Protein AF-A0A0F9QES3-F1 (afdb_monomer_lite)

Foldseek 3Di:
DADPVRDDDDDDDDDPCPPPVPDDDDDDDDDPPPDPQAQDWDWDWDADPNDTDTDQDPDPDDADPVRTDGDDDDD

Sequence (75 aa):
AYNADKSVFVEGSLDPGYPLPGKVRQALFQLPKNTSWEGLRLYAHIEVKGVRHPVSWACHQKVENDGALILKKNL

Radius of gyration: 14.1 Å; chains: 1; bounding box: 34×28×34 Å

pLDDT: mean 88.36, std 5.64, range [64.06, 95.94]

Organism: NCBI:txid412755

Structure (mmCIF, N/CA/C/O backbone):
data_AF-A0A0F9QES3-F1
#
_entry.id   AF-A0A0F9QES3-F1
#
loop_
_atom_site.group_PDB
_atom_site.id
_atom_site.type_symbol
_atom_site.label_atom_id
_atom_site.label_alt_id
_atom_site.label_comp_id
_atom_site.label_asym_id
_atom_site.label_entity_id
_atom_site.label_seq_id
_atom_site.pdbx_PDB_ins_code
_atom_site.Cartn_x
_atom_site.Cartn_y
_atom_site.Cartn_z
_atom_site.occupancy
_atom_site.B_iso_or_equiv
_atom_site.auth_seq_id
_atom_site.auth_comp_id
_atom_site.auth_asym_id
_atom_site.auth_atom_id
_atom_site.pdbx_PDB_model_num
ATOM 1 N N . ALA A 1 1 ? -6.682 15.019 4.938 1.00 66.56 1 ALA A N 1
ATOM 2 C CA . ALA A 1 1 ? -8.080 15.086 5.418 1.00 66.56 1 ALA A CA 1
ATOM 3 C C . ALA A 1 1 ? -8.862 13.953 4.768 1.00 66.56 1 ALA A C 1
ATOM 5 O O . ALA A 1 1 ? -8.354 13.384 3.809 1.00 66.56 1 ALA A O 1
ATOM 6 N N . TYR A 1 2 ? -10.032 13.594 5.294 1.00 78.94 2 TYR A N 1
ATOM 7 C CA . TYR A 1 2 ? -10.891 12.613 4.632 1.00 78.94 2 TYR A CA 1
ATOM 8 C C . TYR A 1 2 ? -11.542 13.223 3.389 1.00 78.94 2 TYR A C 1
ATOM 10 O O . TYR A 1 2 ? -11.924 14.394 3.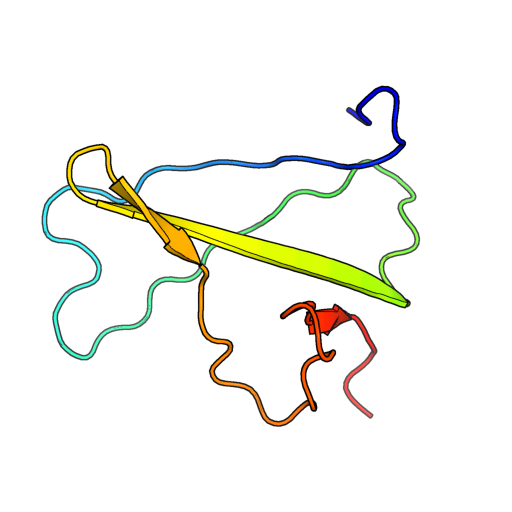402 1.00 78.94 2 TYR A O 1
ATOM 18 N N . ASN A 1 3 ? -11.673 12.410 2.348 1.00 84.00 3 ASN A N 1
ATOM 19 C CA . ASN A 1 3 ? -12.490 12.704 1.179 1.00 84.00 3 ASN A C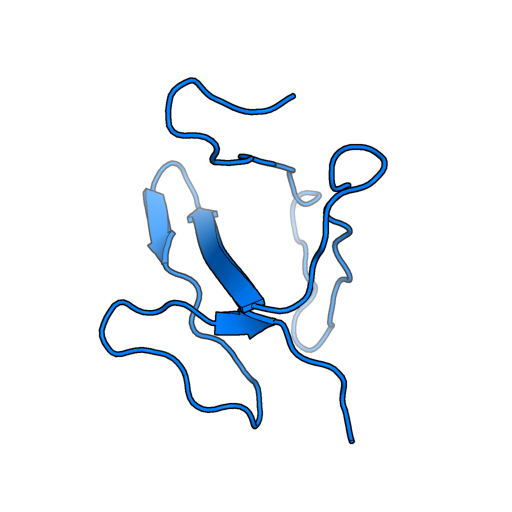A 1
ATOM 20 C C . ASN A 1 3 ? -13.985 12.546 1.523 1.00 84.00 3 ASN A C 1
ATOM 22 O O . ASN A 1 3 ? -14.343 12.027 2.584 1.00 84.00 3 ASN A O 1
ATOM 26 N N . ALA A 1 4 ? -14.875 12.971 0.620 1.00 83.56 4 ALA A N 1
ATOM 27 C CA . ALA A 1 4 ? -16.328 12.900 0.825 1.00 83.56 4 ALA A CA 1
ATOM 28 C C . ALA A 1 4 ? -16.847 11.465 1.064 1.00 83.56 4 ALA A C 1
ATOM 30 O O . ALA A 1 4 ? -17.818 11.263 1.789 1.00 83.56 4 ALA A O 1
ATOM 31 N N . ASP A 1 5 ? -16.162 10.468 0.505 1.00 86.56 5 ASP A N 1
ATOM 32 C CA . ASP A 1 5 ? -16.434 9.036 0.663 1.00 86.56 5 ASP A CA 1
ATOM 33 C C . ASP A 1 5 ? -15.772 8.419 1.912 1.00 86.56 5 ASP A C 1
ATOM 35 O O . ASP A 1 5 ? -15.807 7.205 2.095 1.00 86.56 5 ASP A O 1
ATOM 39 N N . LYS A 1 6 ? -15.172 9.243 2.785 1.00 83.62 6 LYS A N 1
ATOM 40 C CA . LYS A 1 6 ? -14.388 8.823 3.961 1.00 83.62 6 LYS A CA 1
ATOM 41 C C . LYS A 1 6 ? -13.120 8.031 3.617 1.00 83.62 6 LYS A C 1
ATOM 43 O O . LYS A 1 6 ? -12.521 7.432 4.510 1.00 83.62 6 LYS A O 1
ATOM 48 N N . SER A 1 7 ? -12.666 8.062 2.365 1.00 88.56 7 SER A N 1
ATOM 49 C CA . SER A 1 7 ? -11.333 7.576 2.009 1.00 88.56 7 SER A CA 1
ATOM 50 C C . SER A 1 7 ? -10.259 8.602 2.381 1.00 88.56 7 SER A C 1
ATOM 52 O O . SER A 1 7 ? -10.529 9.793 2.570 1.00 88.56 7 SER A O 1
ATOM 54 N N . VAL A 1 8 ? -9.018 8.136 2.495 1.00 89.31 8 VAL A N 1
ATOM 55 C CA . VAL A 1 8 ? -7.836 8.998 2.564 1.00 89.31 8 VAL A CA 1
ATOM 56 C C . VAL A 1 8 ? -6.939 8.603 1.407 1.00 89.31 8 VAL A C 1
ATOM 58 O O . VAL A 1 8 ? -6.485 7.464 1.337 1.00 89.31 8 VAL A O 1
ATOM 61 N N . PHE A 1 9 ? -6.689 9.549 0.507 1.00 88.75 9 PHE A N 1
ATOM 62 C CA . PHE A 1 9 ? -5.722 9.378 -0.565 1.00 88.75 9 PHE A CA 1
ATOM 63 C C . PHE A 1 9 ? -4.421 10.080 -0.185 1.00 88.75 9 PHE A C 1
ATOM 65 O O . PHE A 1 9 ? -4.431 11.233 0.250 1.00 88.75 9 PHE A O 1
ATOM 72 N N . VAL A 1 10 ? -3.311 9.365 -0.331 1.00 88.19 10 VAL A N 1
ATOM 73 C CA . VAL A 1 10 ? -1.965 9.894 -0.123 1.00 88.19 10 VAL A CA 1
ATOM 74 C C . VAL A 1 10 ? -1.135 9.491 -1.327 1.00 88.19 10 VAL A C 1
ATOM 76 O O . VAL A 1 10 ? -1.134 8.326 -1.720 1.00 88.19 10 VAL A O 1
ATOM 79 N N . GLU A 1 11 ? -0.418 10.453 -1.887 1.00 88.31 11 GLU A N 1
ATOM 80 C CA . GLU A 1 11 ? 0.513 10.235 -2.983 1.00 88.31 11 GLU A CA 1
ATOM 81 C C . GLU A 1 11 ? 1.899 10.762 -2.627 1.00 88.31 11 GLU A C 1
ATOM 83 O O . GLU A 1 11 ? 2.088 11.547 -1.696 1.00 88.31 11 GLU A O 1
ATOM 88 N N . GLY A 1 12 ? 2.880 10.288 -3.379 1.00 86.62 12 GLY A N 1
ATOM 89 C CA . GLY A 1 12 ? 4.263 10.702 -3.275 1.00 86.62 12 GLY A CA 1
ATOM 90 C C . GLY A 1 12 ? 4.988 10.357 -4.564 1.00 86.62 12 GLY A C 1
ATOM 91 O O . GLY A 1 12 ? 4.450 9.672 -5.435 1.00 86.62 12 GLY A O 1
ATOM 92 N N . SER A 1 13 ? 6.220 10.827 -4.679 1.00 86.81 13 SER A N 1
ATOM 93 C CA . SER A 1 13 ? 7.092 10.505 -5.802 1.00 86.81 13 SER A CA 1
ATOM 94 C C . SER A 1 13 ? 8.345 9.797 -5.309 1.00 86.81 13 SER A C 1
ATOM 96 O O . SER A 1 13 ? 8.718 9.874 -4.136 1.00 86.81 13 SER A O 1
ATOM 98 N N . LEU A 1 14 ? 8.972 9.067 -6.222 1.00 83.06 14 LEU A N 1
ATOM 99 C CA . LEU A 1 14 ? 10.306 8.527 -6.028 1.00 83.06 14 LEU A CA 1
ATOM 100 C C . LEU A 1 14 ? 11.292 9.391 -6.803 1.00 83.06 14 LEU A C 1
ATOM 102 O O . LEU A 1 14 ? 10.981 9.878 -7.892 1.00 83.06 14 LEU A O 1
ATOM 106 N N . ASP A 1 15 ? 12.491 9.536 -6.251 1.00 85.00 15 ASP A N 1
ATOM 107 C CA . ASP A 1 15 ? 13.597 10.172 -6.954 1.00 85.00 15 ASP A CA 1
ATOM 108 C C . ASP A 1 15 ? 13.886 9.408 -8.266 1.00 85.00 15 ASP A C 1
ATOM 110 O O . ASP A 1 15 ? 13.812 8.170 -8.286 1.00 85.00 15 ASP A O 1
ATOM 114 N N . PRO A 1 16 ? 14.236 10.092 -9.370 1.00 82.19 16 PRO A N 1
ATOM 115 C CA . PRO A 1 16 ? 14.587 9.425 -10.619 1.00 82.19 16 PRO A CA 1
ATOM 116 C C . PRO A 1 16 ? 15.661 8.347 -10.418 1.00 82.19 16 PRO A C 1
ATOM 118 O O . PRO A 1 16 ? 16.672 8.571 -9.755 1.00 82.19 16 PRO A O 1
ATOM 121 N N . GLY A 1 17 ? 15.442 7.166 -10.999 1.00 82.56 17 GLY A N 1
ATOM 122 C CA . GLY A 1 17 ? 16.354 6.023 -10.864 1.00 82.56 17 GLY A CA 1
ATOM 123 C C . GLY A 1 17 ? 16.162 5.181 -9.596 1.00 82.56 17 GLY A C 1
ATOM 124 O O . GLY A 1 17 ? 16.914 4.227 -9.399 1.00 82.56 17 GLY A O 1
ATOM 125 N N . TYR A 1 18 ? 15.163 5.487 -8.761 1.00 84.50 18 TYR A N 1
ATOM 126 C CA . TYR A 1 18 ? 14.790 4.677 -7.600 1.00 84.50 18 TYR A CA 1
ATOM 127 C C . TYR A 1 18 ? 13.481 3.885 -7.807 1.00 84.50 18 TYR A C 1
ATOM 129 O O . TYR A 1 18 ? 12.631 4.296 -8.597 1.00 84.50 18 TYR A O 1
ATOM 137 N N . PRO A 1 19 ? 13.284 2.775 -7.060 1.00 84.94 19 PRO A N 1
ATOM 138 C CA . PRO A 1 19 ? 14.277 2.137 -6.192 1.00 84.94 19 PRO A CA 1
ATOM 139 C C . PRO A 1 19 ? 15.414 1.515 -7.014 1.00 84.94 19 PRO A C 1
ATOM 141 O O . PRO A 1 19 ? 15.211 1.080 -8.144 1.00 84.94 19 PRO A O 1
ATOM 144 N N . LEU A 1 20 ? 16.622 1.474 -6.443 1.00 86.44 20 LEU A N 1
ATOM 145 C CA . LEU A 1 20 ? 17.737 0.782 -7.087 1.00 86.44 20 LEU A CA 1
ATOM 146 C C . LEU A 1 20 ? 17.407 -0.715 -7.234 1.00 86.44 20 LEU A C 1
ATOM 148 O O . LEU A 1 20 ? 16.773 -1.280 -6.334 1.00 86.44 20 LEU A O 1
ATOM 152 N N . PRO A 1 21 ? 17.863 -1.385 -8.308 1.00 85.31 21 PRO A N 1
ATOM 153 C CA . PRO A 1 21 ? 17.673 -2.822 -8.473 1.00 85.31 21 PRO A CA 1
ATOM 154 C C . PRO A 1 21 ? 18.104 -3.610 -7.228 1.00 85.31 21 PRO A C 1
ATOM 156 O O . PRO A 1 21 ? 19.192 -3.407 -6.687 1.00 85.31 21 PRO A O 1
ATOM 159 N N . GLY A 1 22 ? 17.225 -4.491 -6.746 1.00 87.38 22 GLY A N 1
ATOM 160 C CA . GLY A 1 22 ? 17.466 -5.304 -5.548 1.00 87.38 22 GLY A CA 1
ATOM 161 C C . GLY A 1 22 ? 17.424 -4.540 -4.218 1.00 87.38 22 GLY A C 1
ATOM 162 O O . GLY A 1 22 ? 17.795 -5.103 -3.187 1.00 87.38 22 GLY A O 1
ATOM 163 N N . LYS A 1 23 ? 17.002 -3.269 -4.205 1.00 87.31 23 LYS A N 1
ATOM 164 C CA . LYS A 1 23 ? 16.831 -2.477 -2.979 1.00 87.31 23 LYS A CA 1
ATOM 165 C C . LYS A 1 23 ? 15.358 -2.222 -2.685 1.00 87.31 23 LYS A C 1
ATOM 167 O O . LYS A 1 23 ? 14.531 -2.097 -3.582 1.00 87.31 23 LYS A O 1
ATOM 172 N N . VAL A 1 24 ? 15.056 -2.102 -1.397 1.00 84.81 24 VAL A N 1
ATOM 173 C CA . VAL A 1 24 ? 13.736 -1.718 -0.890 1.00 84.81 24 VAL A CA 1
ATOM 174 C C . VAL A 1 24 ? 13.780 -0.247 -0.487 1.00 84.81 24 VAL A C 1
ATOM 176 O O . VAL A 1 24 ? 14.756 0.203 0.114 1.00 84.81 24 VAL A O 1
ATOM 179 N N . ARG A 1 25 ? 12.720 0.502 -0.796 1.00 83.88 25 ARG A N 1
ATOM 180 C CA . ARG A 1 25 ? 12.500 1.862 -0.289 1.00 83.88 25 ARG A CA 1
ATOM 181 C C . ARG A 1 25 ? 11.264 1.835 0.602 1.00 83.88 25 ARG A C 1
ATOM 183 O O . ARG A 1 25 ? 10.225 1.323 0.197 1.00 83.88 25 ARG A O 1
ATOM 190 N N . GLN A 1 26 ? 11.385 2.368 1.813 1.00 84.94 26 GLN A N 1
ATOM 191 C CA . GLN A 1 26 ? 10.237 2.552 2.695 1.00 84.94 26 GLN A CA 1
ATOM 192 C C . GLN A 1 26 ? 9.454 3.796 2.274 1.00 84.94 26 GLN A C 1
ATOM 194 O O . GLN A 1 26 ? 10.043 4.816 1.914 1.00 84.94 26 GLN A O 1
ATOM 199 N N . ALA A 1 27 ? 8.131 3.702 2.352 1.00 80.81 27 ALA A N 1
ATOM 200 C CA . ALA A 1 27 ? 7.214 4.823 2.224 1.00 80.81 27 ALA A CA 1
ATOM 201 C C . ALA A 1 27 ? 6.390 4.935 3.509 1.00 80.81 27 ALA A C 1
ATOM 203 O O . ALA A 1 27 ? 6.164 3.937 4.198 1.00 80.81 27 ALA A O 1
ATOM 204 N N . LEU A 1 28 ? 5.952 6.150 3.828 1.00 84.81 28 LEU A N 1
ATOM 205 C CA . LEU A 1 28 ? 5.158 6.433 5.016 1.00 84.81 28 LEU A CA 1
ATOM 206 C C . LEU A 1 28 ? 3.843 7.085 4.605 1.00 84.81 28 LEU A C 1
ATOM 208 O O . LEU A 1 28 ? 3.839 8.138 3.972 1.00 84.81 28 LEU A O 1
ATOM 212 N N . PHE A 1 29 ? 2.734 6.477 5.013 1.00 82.62 29 PHE A N 1
ATOM 213 C CA . PHE A 1 29 ? 1.398 7.020 4.808 1.00 82.62 29 PHE A CA 1
ATOM 214 C C . PHE A 1 29 ? 0.902 7.612 6.123 1.00 82.62 29 PHE A C 1
ATOM 216 O O . PHE A 1 29 ? 0.666 6.893 7.094 1.00 82.62 29 PHE A O 1
ATOM 223 N N . GLN A 1 30 ? 0.775 8.935 6.169 1.00 86.38 30 GLN A N 1
ATOM 224 C CA . GLN A 1 30 ? 0.249 9.629 7.340 1.00 86.38 30 GLN A CA 1
ATOM 225 C C . GLN A 1 30 ? -1.275 9.503 7.361 1.00 86.38 30 GLN A C 1
ATOM 227 O O . GLN A 1 30 ? -1.962 10.013 6.476 1.00 86.38 30 GLN A O 1
ATOM 232 N N . LEU A 1 31 ? -1.806 8.832 8.382 1.00 86.62 31 LEU A N 1
ATOM 233 C CA . LEU A 1 31 ? -3.245 8.778 8.619 1.00 86.62 31 LEU A CA 1
ATOM 234 C C . LEU A 1 31 ? -3.703 10.015 9.406 1.00 86.62 31 LEU A C 1
ATOM 236 O O . LEU A 1 31 ? -2.941 10.543 10.222 1.00 86.62 31 LEU A O 1
ATOM 240 N N . PRO A 1 32 ? -4.952 10.480 9.219 1.00 88.75 32 PRO A N 1
ATOM 241 C CA . PRO A 1 32 ? -5.519 11.524 10.059 1.00 88.75 32 PRO A CA 1
ATOM 242 C C . PRO A 1 32 ? -5.438 11.157 11.545 1.00 88.75 32 PRO A C 1
ATOM 244 O O . PRO A 1 32 ? -5.522 9.985 11.926 1.00 88.75 32 PRO A O 1
ATOM 247 N N . LYS A 1 33 ? -5.312 12.171 12.404 1.00 89.00 33 LYS A N 1
ATOM 248 C CA . LYS A 1 33 ? -5.258 11.972 13.856 1.00 89.00 33 LYS A CA 1
ATOM 249 C C . LYS A 1 33 ? -6.481 11.179 14.339 1.00 89.00 33 LYS A C 1
ATOM 251 O O . LYS A 1 33 ? -7.594 11.427 13.885 1.00 89.00 33 LYS A O 1
ATOM 256 N N . ASN A 1 34 ? -6.259 10.259 15.281 1.00 90.19 34 ASN A N 1
ATOM 257 C CA . ASN A 1 34 ? -7.278 9.377 15.868 1.00 90.19 34 ASN A CA 1
ATOM 258 C C . ASN A 1 34 ? -7.941 8.397 14.878 1.00 90.19 34 ASN A C 1
ATOM 260 O O . ASN A 1 34 ? -9.029 7.894 15.149 1.00 90.19 34 ASN A O 1
ATOM 264 N N . THR A 1 35 ? -7.304 8.102 13.743 1.00 89.88 35 THR A N 1
ATOM 265 C CA . THR A 1 35 ? -7.788 7.055 12.834 1.00 89.88 35 THR A CA 1
ATOM 266 C C . THR A 1 35 ? -7.581 5.676 13.459 1.00 89.88 35 THR A C 1
ATOM 268 O O . THR A 1 35 ? -6.450 5.292 13.759 1.00 89.88 35 THR A O 1
ATOM 271 N N . SER A 1 36 ? -8.667 4.914 13.618 1.00 90.62 36 SER A N 1
ATOM 272 C CA . SER A 1 36 ? -8.581 3.480 13.909 1.00 90.62 36 SER A CA 1
ATOM 273 C C . SER A 1 36 ? -8.066 2.768 12.662 1.00 90.62 36 SER A C 1
ATOM 275 O O . SER A 1 36 ? -8.777 2.679 11.664 1.00 90.62 36 SER A O 1
ATOM 277 N N . TRP A 1 37 ? -6.806 2.337 12.688 1.00 90.69 37 TRP A N 1
ATOM 278 C CA . TRP A 1 37 ? -6.133 1.806 11.501 1.00 90.69 37 TRP A CA 1
ATOM 279 C C . TRP A 1 37 ? -6.398 0.314 11.269 1.00 90.69 37 TRP A C 1
ATOM 281 O O . TRP A 1 37 ? -6.261 -0.168 10.147 1.00 90.69 37 TRP A O 1
ATOM 291 N N . GLU A 1 38 ? -6.777 -0.426 12.312 1.00 93.12 38 GLU A N 1
ATOM 292 C CA . GLU A 1 38 ? -7.134 -1.839 12.196 1.00 93.12 38 GLU A CA 1
ATOM 293 C C . GLU A 1 38 ? -8.431 -1.995 11.394 1.00 93.12 38 GLU A C 1
ATOM 295 O O . GLU A 1 38 ? -9.408 -1.281 11.616 1.00 93.12 38 GLU A O 1
ATOM 300 N N . GLY A 1 39 ? -8.427 -2.931 10.445 1.00 92.94 39 GLY A N 1
ATOM 301 C CA . GLY A 1 39 ? -9.533 -3.174 9.521 1.00 92.94 39 GLY A CA 1
ATOM 302 C C . GLY A 1 39 ? -9.567 -2.241 8.309 1.00 92.94 39 GLY A C 1
ATOM 303 O O . GLY A 1 39 ? -10.399 -2.446 7.424 1.00 92.94 39 GLY A O 1
ATOM 304 N N . LEU A 1 40 ? -8.672 -1.247 8.216 1.00 93.50 40 LEU A N 1
ATOM 305 C CA . LEU A 1 40 ? -8.584 -0.415 7.017 1.00 93.50 40 LEU A CA 1
ATOM 306 C C . LEU A 1 40 ? -8.205 -1.254 5.794 1.00 93.50 40 LEU A C 1
ATOM 308 O O . LEU A 1 40 ? -7.353 -2.142 5.858 1.00 93.50 40 LEU A O 1
ATOM 312 N N . ARG A 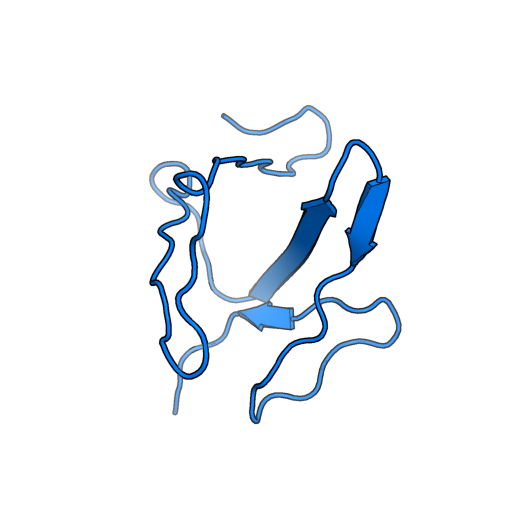1 41 ? -8.832 -0.916 4.666 1.00 94.25 41 ARG A N 1
ATOM 313 C CA . ARG A 1 41 ? -8.565 -1.493 3.348 1.00 94.25 41 ARG A CA 1
ATOM 314 C C . ARG A 1 41 ? -7.517 -0.636 2.648 1.00 94.25 41 ARG A C 1
ATOM 316 O O . ARG A 1 41 ? -7.786 0.522 2.332 1.00 94.25 41 ARG A O 1
ATOM 323 N N . LEU A 1 42 ? -6.330 -1.187 2.427 1.00 93.19 42 LEU A N 1
ATOM 324 C CA . LEU A 1 42 ? -5.243 -0.501 1.743 1.00 93.19 42 LEU A CA 1
ATOM 325 C C . LEU A 1 42 ? -5.222 -0.883 0.259 1.00 93.19 42 LEU A C 1
ATOM 327 O O . LEU A 1 42 ? -5.154 -2.061 -0.091 1.00 93.19 42 LEU A O 1
ATOM 331 N N . TYR A 1 43 ? -5.224 0.137 -0.596 1.00 94.25 43 TYR A N 1
ATOM 332 C CA . TYR A 1 43 ? -5.035 0.029 -2.040 1.00 94.25 43 TYR A CA 1
ATOM 333 C C . TYR A 1 43 ? -3.849 0.903 -2.435 1.00 94.25 43 TYR A C 1
ATOM 335 O O . TYR A 1 43 ? -3.658 1.981 -1.872 1.00 94.25 43 TYR A O 1
ATOM 343 N N . ALA A 1 44 ? -3.062 0.461 -3.411 1.00 92.25 44 ALA A N 1
ATOM 344 C CA . ALA A 1 44 ? -1.920 1.222 -3.894 1.00 92.25 44 ALA A CA 1
ATOM 345 C C . ALA A 1 44 ? -1.769 1.083 -5.407 1.00 92.25 44 ALA A C 1
ATOM 347 O O . ALA A 1 44 ? -2.042 0.031 -5.986 1.00 92.25 44 ALA A O 1
ATOM 348 N N . HIS A 1 45 ? -1.308 2.164 -6.029 1.00 93.69 45 HIS A N 1
ATOM 349 C CA . HIS A 1 45 ? -0.944 2.210 -7.437 1.00 93.69 45 HIS A CA 1
ATOM 350 C C . HIS A 1 45 ? 0.451 2.812 -7.563 1.00 93.69 4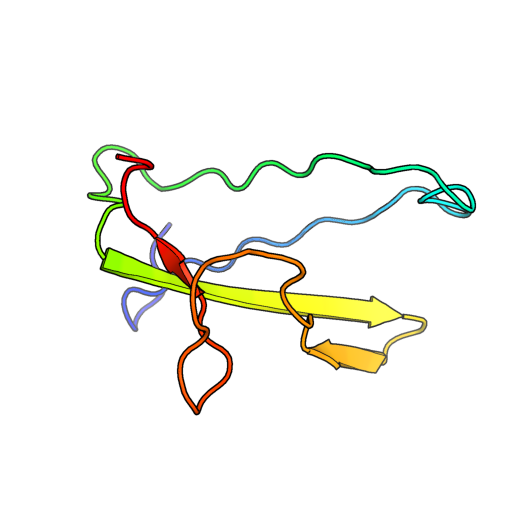5 HIS A C 1
ATOM 352 O O . HIS A 1 45 ? 0.803 3.720 -6.810 1.00 93.69 45 HIS A O 1
ATOM 358 N N . ILE A 1 46 ? 1.224 2.321 -8.526 1.00 90.00 46 ILE A N 1
ATOM 359 C CA . ILE A 1 46 ? 2.474 2.945 -8.948 1.00 90.00 46 ILE A CA 1
ATOM 360 C C . ILE A 1 46 ? 2.262 3.584 -10.313 1.00 90.00 46 ILE A C 1
ATOM 362 O O . ILE A 1 46 ? 1.737 2.954 -11.232 1.00 90.00 46 ILE A O 1
ATOM 366 N N . GLU A 1 47 ? 2.646 4.847 -10.437 1.00 91.69 47 GLU A N 1
ATOM 367 C CA . GLU A 1 47 ? 2.596 5.556 -11.706 1.00 91.69 47 GLU A CA 1
ATOM 368 C C . GLU A 1 47 ? 3.967 5.512 -12.381 1.00 91.69 47 GLU A C 1
ATOM 370 O O . GLU A 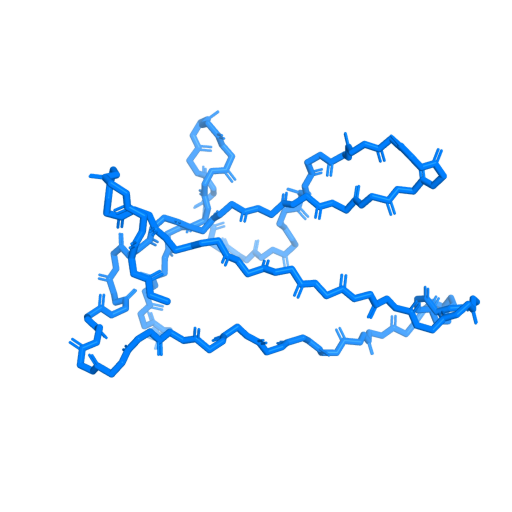1 47 ? 4.973 5.926 -11.806 1.00 91.69 47 GLU A O 1
ATOM 375 N N . VAL A 1 48 ? 4.011 4.994 -13.607 1.00 89.19 48 VAL A N 1
ATOM 376 C CA . VAL A 1 48 ? 5.227 4.896 -14.416 1.00 89.19 48 VAL A CA 1
ATOM 377 C C . VAL A 1 48 ? 4.947 5.543 -15.761 1.00 89.19 48 VAL A C 1
ATOM 379 O O . VAL A 1 48 ? 4.113 5.065 -16.523 1.00 89.19 48 VAL A O 1
ATOM 382 N N . LYS A 1 49 ? 5.650 6.642 -16.061 1.00 89.38 49 LYS A N 1
ATOM 383 C CA . LYS A 1 49 ? 5.506 7.381 -17.330 1.00 89.38 49 LYS A CA 1
ATOM 384 C C . LYS A 1 49 ? 4.036 7.728 -17.658 1.00 89.38 49 LYS A C 1
ATOM 386 O O . LYS A 1 49 ? 3.603 7.563 -18.793 1.00 89.38 49 LYS A O 1
ATOM 391 N N . GLY A 1 50 ? 3.272 8.173 -16.656 1.00 90.94 50 GLY A N 1
ATOM 392 C CA . GLY A 1 50 ? 1.859 8.556 -16.793 1.00 90.94 50 GLY A CA 1
ATOM 393 C C . GLY A 1 50 ? 0.860 7.392 -16.797 1.00 90.94 50 GLY A C 1
ATOM 394 O O . GLY A 1 50 ? -0.339 7.622 -16.929 1.00 90.94 50 GLY A O 1
ATOM 395 N N . VAL A 1 51 ? 1.320 6.145 -16.645 1.00 94.31 51 VAL A N 1
ATOM 396 C CA . VAL A 1 51 ? 0.453 4.961 -16.568 1.00 94.31 51 VAL A CA 1
ATOM 397 C C . VAL A 1 51 ? 0.404 4.450 -15.132 1.00 94.31 51 VAL A C 1
ATOM 399 O O . VAL A 1 51 ? 1.442 4.190 -14.526 1.00 94.31 51 VAL A O 1
ATOM 402 N N . ARG A 1 52 ? -0.805 4.288 -14.583 1.00 93.81 52 ARG A N 1
ATOM 403 C CA . ARG A 1 52 ? -1.021 3.748 -13.233 1.00 93.81 52 ARG A CA 1
ATOM 404 C C . ARG A 1 52 ? -1.20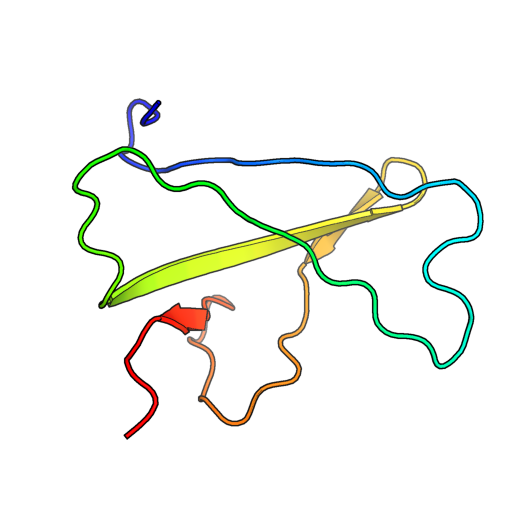3 2.238 -13.271 1.00 93.81 52 ARG A C 1
ATOM 406 O O . ARG A 1 52 ? -2.119 1.731 -13.913 1.00 93.81 52 ARG A O 1
ATOM 413 N N . HIS A 1 53 ? -0.367 1.537 -12.519 1.00 92.88 53 HIS A N 1
ATOM 414 C CA . HIS A 1 53 ? -0.431 0.092 -12.340 1.00 92.88 53 HIS A CA 1
ATOM 415 C C . HIS A 1 53 ? -0.834 -0.235 -10.899 1.00 92.88 53 HIS A C 1
ATOM 417 O O . HIS A 1 53 ? -0.258 0.349 -9.976 1.00 92.88 53 HIS A O 1
ATOM 423 N N . PRO A 1 54 ? -1.794 -1.149 -10.669 1.00 93.62 54 PRO A N 1
ATOM 424 C CA . PRO A 1 54 ? -2.110 -1.597 -9.320 1.00 93.62 54 PRO A CA 1
ATOM 425 C C . PRO A 1 54 ? -0.909 -2.330 -8.716 1.00 93.62 54 PRO A C 1
ATOM 427 O O . PRO A 1 54 ? -0.216 -3.096 -9.391 1.00 93.62 54 PRO A O 1
ATOM 430 N N . VAL A 1 55 ? -0.653 -2.093 -7.433 1.00 90.06 55 VAL A N 1
ATOM 431 C CA . VAL A 1 55 ? 0.421 -2.773 -6.704 1.00 90.06 55 VAL A CA 1
ATOM 432 C C . VAL A 1 55 ? -0.008 -4.199 -6.367 1.00 90.06 55 VAL A C 1
ATOM 434 O O . VAL A 1 55 ? -1.093 -4.425 -5.838 1.00 90.06 55 VAL A O 1
ATOM 437 N N . SER A 1 56 ? 0.877 -5.162 -6.626 1.00 90.62 56 SER A N 1
ATOM 438 C CA . SER A 1 56 ? 0.752 -6.521 -6.091 1.00 90.62 56 SER A CA 1
ATOM 439 C C . SER A 1 56 ? 1.449 -6.601 -4.736 1.00 90.62 56 SER A C 1
ATOM 441 O O . SER A 1 56 ? 2.650 -6.346 -4.635 1.00 90.62 56 SER A O 1
ATOM 443 N N . TRP A 1 57 ? 0.702 -6.940 -3.687 1.00 91.50 57 TRP A N 1
ATOM 444 C CA . TRP A 1 57 ? 1.241 -7.018 -2.333 1.00 91.50 57 TRP A CA 1
ATOM 445 C C . TRP A 1 57 ? 2.166 -8.227 -2.170 1.00 91.50 57 TRP A C 1
ATOM 447 O O . TRP A 1 57 ? 1.741 -9.372 -2.297 1.00 91.50 57 TRP A O 1
ATOM 457 N N . ALA A 1 58 ? 3.430 -7.973 -1.835 1.00 90.12 58 ALA A N 1
ATOM 458 C CA . ALA A 1 58 ? 4.383 -9.005 -1.438 1.00 90.12 58 ALA A CA 1
ATOM 459 C C . ALA A 1 58 ? 4.327 -9.209 0.088 1.00 90.12 58 ALA A C 1
ATOM 461 O O . ALA A 1 58 ? 5.220 -8.779 0.819 1.00 90.12 58 ALA A O 1
ATOM 462 N N . CYS A 1 59 ? 3.244 -9.813 0.580 1.00 88.75 59 CYS A N 1
ATOM 463 C CA . CYS A 1 59 ? 3.012 -10.052 2.007 1.00 88.75 59 CYS A CA 1
ATOM 464 C C . CYS A 1 59 ? 2.481 -11.466 2.280 1.00 88.75 59 CYS A C 1
ATOM 466 O O . CYS A 1 59 ? 2.010 -12.151 1.377 1.00 88.75 59 CYS A O 1
ATOM 468 N N . HIS A 1 60 ? 2.541 -11.904 3.542 1.00 89.25 60 HIS A N 1
ATOM 469 C CA . HIS A 1 60 ? 1.993 -13.202 3.956 1.00 89.25 60 HIS A CA 1
ATOM 470 C C . HIS A 1 60 ? 0.459 -13.184 4.065 1.00 89.25 60 HIS A C 1
ATOM 472 O O . HIS A 1 60 ? -0.209 -14.191 3.846 1.00 89.25 60 HIS A O 1
ATOM 478 N N . GLN A 1 61 ? -0.109 -12.034 4.431 1.00 89.69 61 GLN A N 1
ATOM 479 C CA . GLN A 1 61 ? -1.543 -11.840 4.567 1.00 89.69 61 GLN A CA 1
ATOM 480 C C . GLN A 1 61 ? -2.234 -12.074 3.222 1.00 89.69 61 GLN A C 1
ATOM 482 O O . GLN A 1 61 ? -1.792 -11.574 2.189 1.00 89.69 61 GLN A O 1
ATOM 487 N N . LYS A 1 62 ? -3.352 -12.805 3.252 1.00 91.81 62 LYS A N 1
ATOM 488 C CA . LYS A 1 62 ? -4.208 -12.959 2.079 1.00 91.81 62 LYS A CA 1
ATOM 489 C C . LYS A 1 62 ? -4.809 -11.602 1.702 1.00 91.81 62 LYS A C 1
ATOM 491 O O . LYS A 1 62 ? -5.309 -10.886 2.567 1.00 91.81 62 LYS A O 1
ATOM 496 N N . VAL A 1 63 ? -4.744 -11.288 0.414 1.00 95.06 63 VAL A N 1
ATOM 497 C CA . VAL A 1 63 ? -5.346 -10.097 -0.192 1.00 95.06 63 VAL A CA 1
ATOM 498 C C . VAL A 1 63 ? -6.801 -10.409 -0.555 1.00 95.06 63 VAL A C 1
ATOM 500 O O . VAL A 1 63 ? -7.126 -11.544 -0.917 1.00 95.06 63 VAL A O 1
ATOM 503 N N . GLU A 1 64 ? -7.673 -9.412 -0.442 1.00 95.94 64 GLU A N 1
ATOM 504 C CA . GLU A 1 64 ? -9.075 -9.506 -0.855 1.00 95.94 64 GLU A CA 1
ATOM 505 C C . GLU A 1 64 ? -9.212 -9.682 -2.379 1.00 95.94 64 GLU A C 1
ATOM 507 O O . GLU A 1 64 ? -8.302 -9.360 -3.145 1.00 95.94 64 GLU A O 1
ATOM 512 N N . ASN A 1 65 ? -10.372 -10.160 -2.842 1.00 93.81 65 ASN A N 1
ATOM 513 C CA . ASN A 1 65 ? -10.617 -10.419 -4.271 1.00 93.81 65 ASN A CA 1
ATOM 514 C C . ASN A 1 65 ? -10.505 -9.163 -5.151 1.00 93.81 65 ASN A C 1
ATOM 516 O O . ASN A 1 65 ? -10.234 -9.267 -6.343 1.00 93.81 65 ASN A O 1
ATOM 520 N N . ASP A 1 66 ? -10.720 -7.985 -4.571 1.00 93.88 66 ASP A N 1
ATOM 521 C CA . ASP A 1 66 ? -10.597 -6.685 -5.232 1.00 93.88 66 ASP A CA 1
ATOM 522 C C . ASP A 1 66 ? -9.193 -6.062 -5.090 1.00 93.88 66 ASP A C 1
ATOM 524 O O . ASP A 1 66 ? -8.989 -4.908 -5.462 1.00 93.88 66 ASP A O 1
ATOM 528 N N . GLY A 1 67 ? -8.221 -6.803 -4.546 1.00 92.56 67 GLY A N 1
ATOM 529 C CA . GLY A 1 67 ? -6.830 -6.363 -4.405 1.00 92.56 67 GLY A CA 1
ATOM 530 C C . GLY A 1 67 ? -6.518 -5.595 -3.116 1.00 92.56 67 GLY A C 1
ATOM 531 O O . GLY A 1 67 ? -5.386 -5.133 -2.941 1.00 92.56 67 GLY A O 1
ATOM 532 N N . ALA A 1 68 ? -7.482 -5.461 -2.201 1.00 95.25 68 ALA A N 1
ATOM 533 C CA . ALA A 1 68 ? -7.270 -4.763 -0.936 1.00 95.25 68 ALA A CA 1
ATOM 534 C C . ALA A 1 68 ? -6.414 -5.578 0.046 1.00 95.25 68 ALA A C 1
ATOM 536 O O . ALA A 1 68 ? -6.692 -6.752 0.305 1.00 95.25 68 ALA A O 1
ATOM 537 N N . LEU A 1 69 ? -5.431 -4.929 0.674 1.00 94.56 69 LEU A N 1
ATOM 538 C CA . LEU A 1 69 ? -4.755 -5.467 1.855 1.00 94.56 69 LEU A CA 1
ATOM 539 C C . LEU A 1 69 ? -5.454 -4.958 3.122 1.00 94.56 69 LEU A C 1
ATOM 541 O O . LEU A 1 69 ? -5.524 -3.750 3.348 1.00 94.56 69 LEU A O 1
ATOM 545 N N . ILE A 1 70 ? -5.949 -5.866 3.965 1.00 95.25 70 ILE A N 1
ATOM 546 C CA . ILE A 1 70 ? -6.569 -5.500 5.245 1.00 95.25 70 ILE A CA 1
ATOM 547 C C . ILE A 1 70 ? -5.495 -5.314 6.313 1.00 95.25 70 ILE A C 1
ATOM 549 O O . ILE A 1 70 ? -4.747 -6.245 6.630 1.00 95.25 70 ILE A O 1
ATOM 553 N N . LEU A 1 71 ? -5.439 -4.117 6.899 1.00 92.31 71 LEU A N 1
ATOM 554 C CA . LEU A 1 71 ? -4.521 -3.827 7.992 1.00 92.31 71 LEU A CA 1
ATOM 555 C C . LEU A 1 71 ? -4.984 -4.510 9.279 1.00 92.31 71 LEU A C 1
ATOM 557 O O . LEU A 1 71 ? -6.118 -4.352 9.725 1.00 92.31 71 LEU A O 1
ATOM 561 N N . LYS A 1 72 ? -4.077 -5.252 9.903 1.00 91.69 72 LYS A N 1
ATOM 562 C CA . LYS A 1 72 ? -4.288 -5.911 11.193 1.00 91.69 72 LYS A CA 1
ATOM 563 C C . LYS A 1 72 ? -2.978 -5.946 11.965 1.00 91.69 72 LYS A C 1
ATOM 565 O O . LYS A 1 72 ? -1.907 -5.867 11.362 1.00 91.69 72 LYS A O 1
ATOM 570 N N . LYS A 1 73 ? -3.053 -6.085 13.288 1.00 87.75 73 LYS A N 1
ATOM 571 C CA . LYS A 1 73 ? -1.866 -6.365 14.101 1.00 87.75 73 LYS A CA 1
ATOM 572 C C . LYS A 1 73 ? -1.204 -7.655 13.616 1.00 87.75 73 LYS A C 1
ATOM 574 O O . LYS A 1 73 ? -1.892 -8.637 13.332 1.00 87.75 73 LYS A O 1
ATOM 579 N N . ASN A 1 74 ? 0.123 -7.640 13.529 1.00 77.50 74 ASN A N 1
ATOM 580 C CA . ASN A 1 74 ? 0.880 -8.883 13.500 1.00 77.50 74 ASN A CA 1
ATOM 581 C C . ASN A 1 74 ? 0.750 -9.499 14.896 1.00 77.50 74 ASN A C 1
ATOM 583 O O . ASN A 1 74 ? 1.159 -8.869 15.872 1.00 77.50 74 ASN A O 1
ATOM 587 N N . LEU A 1 75 ? 0.088 -10.653 14.969 1.00 64.06 75 LEU A N 1
ATOM 588 C CA . LEU A 1 75 ? 0.034 -11.504 16.155 1.00 64.06 75 LEU A CA 1
ATOM 589 C C . LEU A 1 75 ? 1.222 -12.463 16.131 1.00 64.06 75 LEU A C 1
ATOM 591 O O . LEU A 1 75 ? 1.534 -12.947 15.017 1.00 64.06 75 LEU A O 1
#

Secondary structure (DSSP, 8-state):
---TTS-------PPTT-SPTT-------PPPTT---TT-EE--EEEETTEEEEPPP-SSSPPPTTSPEEP----